Protein AF-A0A0R1R6Z7-F1 (afdb_monomer)

Solvent-accessible surface area (backbone atoms only — not comparable to full-atom values): 3560 Å² total; per-residue (Å²): 110,71,70,56,55,49,50,42,52,53,46,21,52,52,19,49,54,49,49,56,50,42,81,75,27,69,71,53,46,52,46,31,77,73,31,72,68,47,37,52,50,49,54,53,33,48,49,27,35,57,52,29,48,51,51,50,51,52,49,51,53,49,43,72,75,57,116

Foldseek 3Di:
DVVVLVVLVVLQVVLVVVVVCCVVDPVLVVCLVPDPVSVVVNVVSVCSNVVSVVVVVVVVVVVVVPD

Mean predicted aligned error: 3.31 Å

Structure (mmCIF, N/CA/C/O backbone):
data_AF-A0A0R1R6Z7-F1
#
_entry.id   AF-A0A0R1R6Z7-F1
#
loop_
_atom_site.group_PDB
_atom_site.id
_atom_site.type_symbol
_atom_site.label_atom_id
_atom_site.label_alt_id
_atom_site.label_comp_id
_atom_site.label_asym_id
_atom_site.label_entity_id
_atom_site.label_seq_id
_atom_site.pdbx_PDB_ins_code
_atom_site.Cartn_x
_atom_site.Cartn_y
_atom_site.Cartn_z
_atom_site.occupancy
_atom_site.B_iso_or_equiv
_atom_site.auth_seq_id
_atom_site.auth_comp_id
_atom_site.auth_asym_id
_atom_site.auth_atom_id
_atom_site.pdbx_PDB_model_num
ATOM 1 N N . MET A 1 1 ? -20.966 -1.777 9.889 1.00 65.25 1 MET A N 1
ATOM 2 C CA . MET A 1 1 ? -19.601 -1.242 9.659 1.00 65.25 1 MET A CA 1
ATOM 3 C C . MET A 1 1 ? -18.467 -2.272 9.750 1.00 65.25 1 MET A C 1
ATOM 5 O O . MET A 1 1 ? -17.477 -2.093 9.062 1.00 65.25 1 MET A O 1
ATOM 9 N N . ARG A 1 2 ? -18.543 -3.348 10.555 1.00 78.44 2 ARG A N 1
ATOM 10 C CA . ARG A 1 2 ? -17.401 -4.275 10.757 1.00 78.44 2 ARG A CA 1
ATOM 11 C C . ARG A 1 2 ? -16.816 -4.869 9.461 1.00 78.44 2 ARG A C 1
ATOM 13 O O . ARG A 1 2 ? -15.603 -4.939 9.328 1.00 78.44 2 ARG A O 1
ATOM 20 N N . LYS A 1 3 ? -17.669 -5.229 8.492 1.00 87.75 3 LYS A N 1
ATOM 21 C CA . LYS A 1 3 ? -17.246 -5.735 7.169 1.00 87.75 3 LYS A CA 1
ATOM 22 C C . LYS A 1 3 ? -16.493 -4.684 6.334 1.00 87.75 3 LYS A C 1
ATOM 24 O O . LYS A 1 3 ? -15.572 -5.042 5.617 1.00 87.75 3 LYS A O 1
ATOM 29 N N . PHE A 1 4 ? -16.854 -3.404 6.464 1.00 91.38 4 PHE A N 1
ATOM 30 C CA . PHE A 1 4 ? -16.189 -2.291 5.776 1.00 91.38 4 PHE A CA 1
ATOM 31 C C . PHE A 1 4 ? -14.770 -2.073 6.311 1.00 91.38 4 PHE A C 1
ATOM 33 O O . PHE A 1 4 ? -13.821 -2.047 5.538 1.00 91.38 4 PHE A O 1
ATOM 40 N N . TRP A 1 5 ? -14.609 -2.024 7.636 1.00 91.56 5 TRP A N 1
ATOM 41 C CA . TRP A 1 5 ? -13.284 -1.915 8.254 1.00 91.56 5 TRP A CA 1
ATOM 42 C C . TRP A 1 5 ? -12.401 -3.125 7.950 1.00 91.56 5 TRP A C 1
ATOM 44 O O . TRP A 1 5 ? -11.219 -2.952 7.684 1.00 91.56 5 TRP A O 1
ATOM 54 N N . LEU A 1 6 ? -12.981 -4.330 7.894 1.00 92.75 6 LEU A N 1
ATOM 55 C CA . LEU A 1 6 ? -12.264 -5.539 7.479 1.00 92.75 6 LEU A CA 1
ATOM 56 C C . LEU A 1 6 ? -11.771 -5.427 6.027 1.00 92.75 6 LEU A C 1
ATOM 58 O O . LEU A 1 6 ? -10.614 -5.733 5.761 1.00 92.75 6 LEU A O 1
ATOM 62 N N . ALA A 1 7 ? -12.603 -4.926 5.108 1.00 94.06 7 ALA A N 1
ATOM 63 C CA . ALA A 1 7 ? -12.192 -4.675 3.727 1.00 94.06 7 ALA A CA 1
ATOM 64 C C . ALA A 1 7 ? -11.053 -3.641 3.636 1.00 94.06 7 ALA A C 1
ATOM 66 O O . ALA A 1 7 ? -10.083 -3.884 2.923 1.00 94.06 7 ALA A O 1
ATOM 67 N N . ILE A 1 8 ? -11.119 -2.543 4.403 1.00 94.25 8 ILE A N 1
ATOM 68 C CA . ILE A 1 8 ? -10.030 -1.550 4.479 1.00 94.25 8 ILE A CA 1
ATOM 69 C C . ILE A 1 8 ? -8.74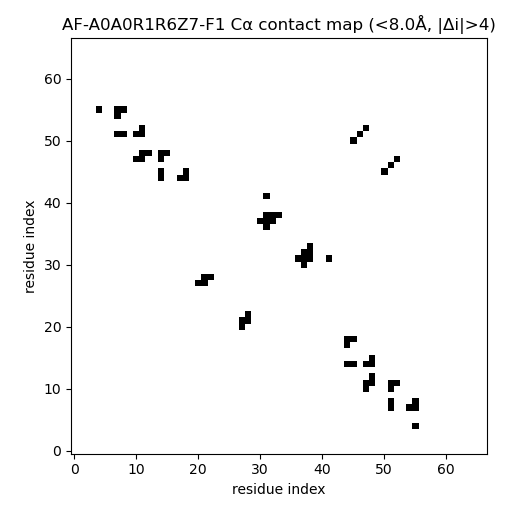5 -2.193 5.004 1.00 94.25 8 ILE A C 1
ATOM 71 O O . ILE A 1 8 ? -7.681 -1.973 4.435 1.00 94.25 8 ILE A O 1
ATOM 75 N N . THR A 1 9 ? -8.828 -3.003 6.063 1.00 94.44 9 THR A N 1
ATOM 76 C CA . THR A 1 9 ? -7.666 -3.710 6.612 1.00 94.44 9 THR A CA 1
ATOM 77 C C . THR A 1 9 ? -7.032 -4.636 5.580 1.00 94.44 9 THR A C 1
ATOM 79 O O . THR A 1 9 ? -5.817 -4.608 5.415 1.00 94.44 9 THR A O 1
ATOM 82 N N . VAL A 1 10 ? -7.833 -5.423 4.858 1.00 95.75 10 VAL A N 1
ATOM 83 C CA . VAL A 1 10 ? -7.325 -6.311 3.801 1.00 95.75 10 VAL A CA 1
ATOM 84 C C . VAL A 1 10 ? -6.666 -5.504 2.687 1.00 95.75 10 VAL A C 1
ATOM 86 O O . VAL A 1 10 ? -5.555 -5.831 2.280 1.00 95.75 10 VAL A O 1
ATOM 89 N N . PHE A 1 11 ? -7.311 -4.430 2.227 1.00 95.62 11 PHE A N 1
ATOM 90 C CA . PHE A 1 11 ? -6.764 -3.579 1.174 1.00 95.62 11 PHE A CA 1
ATOM 91 C C . PHE A 1 11 ? -5.438 -2.931 1.593 1.00 95.62 11 PHE A C 1
ATOM 93 O O . PHE A 1 11 ? -4.467 -2.988 0.847 1.00 95.62 11 PHE A O 1
ATOM 100 N N . PHE A 1 12 ? -5.358 -2.415 2.822 1.00 96.69 12 PHE A N 1
ATOM 101 C CA . PHE A 1 12 ? -4.127 -1.867 3.386 1.00 96.69 12 PHE A CA 1
ATOM 102 C C . PHE A 1 12 ? -3.003 -2.911 3.454 1.00 96.69 12 PHE A C 1
ATOM 104 O O . PHE A 1 12 ? -1.884 -2.632 3.034 1.00 96.69 12 PHE A O 1
ATOM 111 N N . ILE A 1 13 ? -3.290 -4.130 3.927 1.00 97.12 13 ILE A N 1
ATOM 112 C CA . ILE A 1 13 ? -2.293 -5.211 3.990 1.00 97.12 13 ILE A CA 1
ATOM 113 C C . ILE A 1 13 ? -1.778 -5.560 2.589 1.00 97.12 13 ILE A C 1
ATOM 115 O O . ILE A 1 13 ? -0.572 -5.710 2.404 1.00 97.12 13 ILE A O 1
ATOM 119 N N . LEU A 1 14 ? -2.666 -5.655 1.596 1.00 96.75 14 LEU A N 1
ATOM 120 C CA . LEU A 1 14 ? -2.269 -5.906 0.209 1.00 96.75 14 LEU A CA 1
ATOM 121 C C . LEU A 1 14 ? -1.383 -4.781 -0.340 1.00 96.75 14 LEU A C 1
ATOM 123 O O . LEU A 1 14 ? -0.369 -5.076 -0.970 1.00 96.75 14 LEU A O 1
ATOM 127 N N . SER A 1 15 ? -1.703 -3.518 -0.047 1.00 96.75 15 SER A N 1
ATOM 128 C CA . SER A 1 15 ? -0.854 -2.374 -0.395 1.00 96.75 15 SER A CA 1
ATOM 129 C C . SER A 1 15 ? 0.526 -2.442 0.263 1.00 96.75 15 SER A C 1
ATOM 131 O O . SER A 1 15 ? 1.525 -2.178 -0.401 1.00 96.75 15 SER A O 1
ATOM 133 N N . VAL A 1 16 ? 0.616 -2.843 1.538 1.00 97.56 16 VAL A N 1
ATOM 134 C CA . VAL A 1 16 ? 1.902 -3.025 2.238 1.00 97.56 16 VAL A CA 1
ATOM 135 C C . VAL A 1 16 ? 2.732 -4.127 1.581 1.00 97.56 16 VAL A C 1
ATOM 137 O O . VAL A 1 16 ? 3.915 -3.926 1.314 1.00 97.56 16 VAL A O 1
ATOM 140 N N . ILE A 1 17 ? 2.122 -5.279 1.287 1.00 97.81 17 ILE A N 1
ATOM 141 C CA . ILE A 1 17 ? 2.805 -6.391 0.611 1.00 97.81 17 ILE A CA 1
ATOM 142 C C . ILE A 1 17 ? 3.313 -5.934 -0.758 1.00 97.81 17 ILE A C 1
ATOM 144 O O . ILE A 1 17 ? 4.483 -6.142 -1.075 1.00 97.81 17 ILE A O 1
ATOM 148 N N . TYR A 1 18 ? 2.462 -5.272 -1.545 1.00 96.94 18 TYR A N 1
ATOM 149 C CA . TYR A 1 18 ? 2.842 -4.721 -2.841 1.00 96.94 18 TYR A CA 1
ATOM 150 C C . TYR A 1 18 ? 4.020 -3.747 -2.725 1.00 96.94 18 TYR A C 1
ATOM 152 O O . TYR A 1 18 ? 4.984 -3.883 -3.473 1.00 96.94 18 TYR A O 1
ATOM 160 N N . PHE A 1 19 ? 3.983 -2.817 -1.764 1.00 97.31 19 PHE A N 1
ATOM 161 C CA . PHE A 1 19 ? 5.062 -1.858 -1.531 1.00 97.31 19 PHE A CA 1
ATOM 162 C C . PHE A 1 19 ? 6.388 -2.563 -1.224 1.00 97.31 19 PHE A C 1
ATOM 164 O O . PHE A 1 19 ? 7.404 -2.257 -1.845 1.00 97.31 19 PHE A O 1
ATOM 171 N N . ILE A 1 20 ? 6.377 -3.558 -0.328 1.00 97.81 20 ILE A N 1
ATOM 172 C CA . ILE A 1 20 ? 7.574 -4.341 0.013 1.00 97.81 20 ILE A CA 1
ATOM 173 C C . ILE A 1 20 ? 8.125 -5.057 -1.226 1.00 97.81 20 ILE A C 1
ATOM 175 O O . ILE A 1 20 ? 9.333 -5.030 -1.460 1.00 97.81 20 ILE A O 1
ATOM 179 N N . VAL A 1 21 ? 7.269 -5.677 -2.041 1.00 97.81 21 VAL A N 1
ATOM 180 C CA . VAL A 1 21 ? 7.705 -6.344 -3.278 1.00 97.81 21 VAL A CA 1
ATOM 181 C C . VAL A 1 21 ? 8.276 -5.330 -4.271 1.00 97.81 21 VAL A C 1
ATOM 183 O O . VAL A 1 2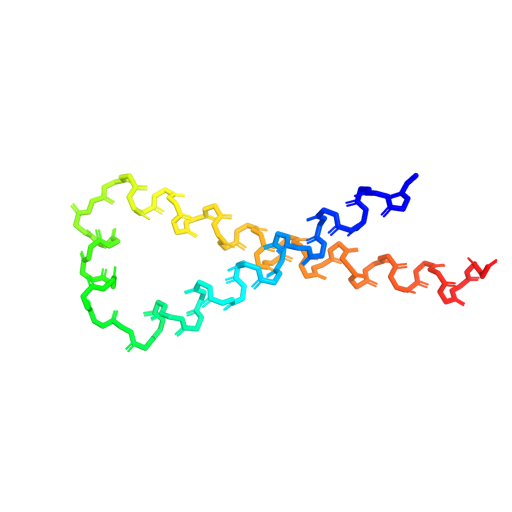1 ? 9.340 -5.567 -4.834 1.00 97.81 21 VAL A O 1
ATOM 186 N N . TYR A 1 22 ? 7.611 -4.188 -4.453 1.00 96.94 22 TYR A N 1
ATOM 187 C CA . TYR A 1 22 ? 8.037 -3.119 -5.353 1.00 96.94 22 TYR A CA 1
ATOM 188 C C . TYR A 1 22 ? 9.433 -2.595 -5.009 1.00 96.94 22 TYR A C 1
ATOM 190 O O . TYR A 1 22 ? 10.315 -2.590 -5.870 1.00 96.94 22 TYR A O 1
ATOM 198 N N . VAL A 1 23 ? 9.683 -2.231 -3.748 1.00 97.12 23 VAL A N 1
ATOM 199 C CA . VAL A 1 23 ? 10.989 -1.675 -3.349 1.00 97.12 23 VAL A CA 1
ATOM 200 C C . VAL A 1 23 ? 12.128 -2.698 -3.430 1.00 97.12 23 VAL A C 1
ATOM 202 O O . VAL A 1 23 ? 13.283 -2.303 -3.547 1.00 97.12 23 VAL A O 1
ATOM 205 N N . ASN A 1 24 ? 11.818 -4.000 -3.431 1.00 98.00 24 ASN A N 1
ATOM 206 C CA . ASN A 1 24 ? 12.807 -5.083 -3.501 1.00 98.00 24 ASN A CA 1
ATOM 207 C C . ASN A 1 24 ? 12.904 -5.765 -4.880 1.00 98.00 24 ASN A C 1
ATOM 209 O O . ASN A 1 24 ? 13.659 -6.724 -5.032 1.00 98.00 24 ASN A O 1
ATOM 213 N N . SER A 1 25 ? 12.160 -5.312 -5.893 1.00 97.12 25 SER A N 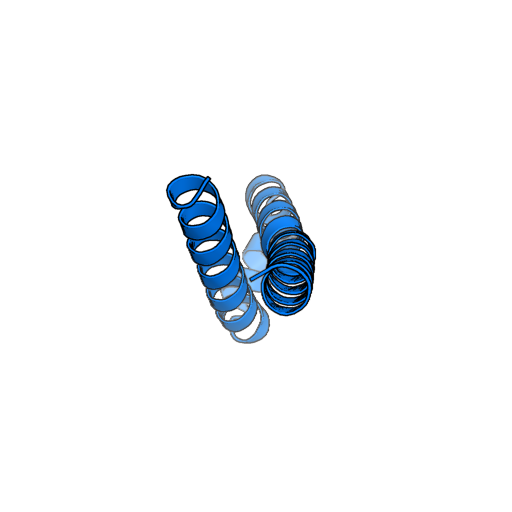1
ATOM 214 C CA . SER A 1 25 ? 12.126 -5.949 -7.214 1.00 97.12 25 SER A CA 1
ATOM 215 C C . SER A 1 25 ? 12.408 -4.951 -8.333 1.00 97.12 25 SER A C 1
ATOM 217 O O . SER A 1 25 ? 11.548 -4.154 -8.712 1.00 97.12 25 SER A O 1
ATOM 219 N N . LEU A 1 26 ? 13.606 -5.043 -8.921 1.00 97.38 26 LEU A N 1
ATOM 220 C CA . LEU A 1 26 ? 13.986 -4.206 -10.063 1.00 97.38 26 LEU A CA 1
ATOM 221 C C . LEU A 1 26 ? 13.064 -4.434 -11.269 1.00 97.38 26 LEU A C 1
ATOM 223 O O . LEU A 1 26 ? 12.672 -3.477 -11.926 1.00 97.38 26 LEU A O 1
ATOM 227 N N . SER A 1 27 ? 12.669 -5.683 -11.537 1.00 96.81 27 SER A N 1
ATOM 228 C CA . SER A 1 27 ? 11.776 -6.005 -12.655 1.00 96.81 27 SER A CA 1
ATOM 229 C C . SER A 1 27 ? 10.402 -5.356 -12.502 1.00 96.81 27 SER A C 1
ATOM 231 O O . SER A 1 27 ? 9.862 -4.837 -13.479 1.00 96.81 27 SER A O 1
ATOM 233 N N . LEU A 1 28 ? 9.852 -5.327 -11.284 1.00 96.62 28 LEU A N 1
ATOM 234 C CA . LEU A 1 28 ? 8.581 -4.662 -11.018 1.00 96.62 28 LEU A CA 1
ATOM 235 C C . LEU A 1 28 ? 8.706 -3.138 -11.144 1.00 96.62 28 LEU A C 1
ATOM 237 O O . LEU A 1 28 ? 7.831 -2.511 -11.736 1.00 96.62 28 LEU A O 1
ATOM 241 N N . GLN A 1 29 ? 9.803 -2.547 -10.667 1.00 97.62 29 GLN A N 1
ATOM 242 C CA . GLN A 1 29 ? 10.069 -1.116 -10.850 1.00 97.62 29 GLN A CA 1
ATOM 243 C C . GLN A 1 29 ? 10.179 -0.744 -12.331 1.00 97.62 29 GLN A C 1
ATOM 245 O O . GLN A 1 29 ? 9.552 0.213 -12.780 1.00 97.62 29 GLN A O 1
ATOM 250 N N . THR A 1 30 ? 10.915 -1.526 -13.125 1.00 97.44 30 THR A N 1
ATOM 251 C CA . THR A 1 30 ? 11.004 -1.318 -14.575 1.00 97.44 30 THR A CA 1
ATOM 252 C C . THR A 1 30 ? 9.633 -1.419 -15.236 1.00 97.44 30 THR A C 1
ATOM 254 O O . THR A 1 30 ? 9.296 -0.576 -16.065 1.00 97.44 30 THR A O 1
ATOM 257 N N . LEU A 1 31 ? 8.814 -2.400 -14.855 1.00 96.31 31 LEU A N 1
ATOM 258 C CA . LEU A 1 31 ? 7.468 -2.576 -15.399 1.00 96.31 31 LEU A CA 1
ATOM 259 C C . LEU A 1 31 ? 6.549 -1.386 -15.074 1.00 96.31 31 LEU A C 1
ATOM 261 O O . LEU A 1 31 ? 5.860 -0.883 -15.958 1.00 96.31 31 LEU A O 1
ATOM 265 N N . VAL A 1 32 ? 6.582 -0.897 -13.832 1.00 97.12 32 VAL A N 1
ATOM 266 C CA . VAL A 1 32 ? 5.834 0.295 -13.394 1.00 97.12 32 VAL A CA 1
ATOM 267 C C . VAL A 1 32 ? 6.271 1.539 -14.171 1.00 97.12 32 VAL A C 1
ATOM 269 O O . VAL A 1 32 ? 5.423 2.287 -14.649 1.00 97.12 32 VAL A O 1
ATOM 272 N N . ASN A 1 33 ? 7.578 1.726 -14.366 1.00 96.44 33 ASN A N 1
ATOM 273 C CA . ASN A 1 33 ? 8.126 2.898 -15.053 1.00 96.44 33 ASN A CA 1
ATOM 274 C C . ASN A 1 33 ? 7.893 2.891 -16.571 1.00 96.44 33 ASN A C 1
ATOM 276 O O . ASN A 1 33 ? 7.910 3.946 -17.200 1.00 96.44 33 ASN A O 1
ATOM 280 N N . THR A 1 34 ? 7.698 1.717 -17.174 1.00 97.12 34 THR A N 1
ATOM 281 C CA . THR A 1 34 ? 7.557 1.567 -18.634 1.00 97.12 34 THR A CA 1
ATOM 282 C C . THR A 1 34 ? 6.114 1.384 -19.096 1.00 97.12 34 THR A C 1
ATOM 284 O O . THR A 1 34 ? 5.823 1.601 -20.270 1.00 97.12 34 THR A O 1
ATOM 287 N N . SER A 1 35 ? 5.191 1.020 -18.200 1.00 96.88 35 SER A N 1
ATOM 288 C CA . SER A 1 35 ? 3.791 0.767 -18.537 1.00 96.88 35 SER A CA 1
ATOM 289 C C . SER A 1 35 ? 2.841 1.666 -17.750 1.00 96.88 35 SER 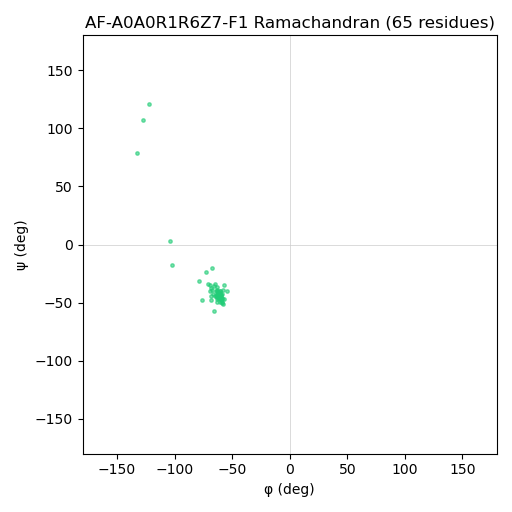A C 1
ATOM 291 O O . SER A 1 35 ? 2.705 1.531 -16.536 1.00 96.88 35 SER A O 1
ATOM 293 N N . SER A 1 36 ? 2.035 2.463 -18.457 1.00 94.31 36 SER A N 1
ATOM 294 C CA . SER A 1 36 ? 1.003 3.334 -17.866 1.00 94.31 36 SER A CA 1
ATOM 295 C C . SER A 1 36 ? -0.028 2.583 -17.011 1.00 94.31 36 SER A C 1
ATOM 297 O O . SER A 1 36 ? -0.461 3.092 -15.976 1.00 94.31 36 SER A O 1
ATOM 299 N N . ALA A 1 37 ? -0.390 1.354 -17.396 1.00 95.69 37 ALA A N 1
ATOM 300 C CA . ALA A 1 37 ? -1.292 0.504 -16.618 1.00 95.69 37 ALA A CA 1
ATOM 301 C C . ALA A 1 37 ? -0.702 0.129 -15.244 1.00 95.69 37 ALA A C 1
ATOM 303 O O . ALA A 1 37 ? -1.352 0.316 -14.217 1.00 95.69 37 ALA A O 1
ATOM 304 N N . TRP A 1 38 ? 0.549 -0.340 -15.212 1.00 95.62 38 TRP A N 1
ATOM 305 C CA . TRP A 1 38 ? 1.258 -0.680 -13.977 1.00 95.62 38 TRP A CA 1
ATOM 306 C C . TRP A 1 38 ? 1.598 0.553 -13.135 1.00 95.62 38 TRP A C 1
ATOM 308 O O . TRP A 1 38 ? 1.495 0.482 -11.914 1.00 95.62 38 TRP A O 1
ATOM 318 N N . GLY A 1 39 ? 1.901 1.692 -13.764 1.00 96.38 39 GLY A N 1
ATOM 319 C CA . GLY A 1 39 ? 2.005 2.989 -13.088 1.00 96.38 39 GLY A CA 1
ATOM 320 C C . GLY A 1 39 ? 0.704 3.402 -12.395 1.00 96.38 39 GLY A C 1
ATOM 321 O O . GLY A 1 39 ? 0.713 3.812 -11.239 1.00 96.38 39 GLY A O 1
ATOM 322 N N . SER A 1 40 ? -0.440 3.212 -13.056 1.00 96.88 40 SER A N 1
ATOM 323 C CA . SER A 1 40 ? -1.753 3.505 -12.462 1.00 96.88 40 SER A CA 1
ATOM 324 C C . SER A 1 40 ? -2.086 2.555 -11.307 1.00 96.88 40 SER A C 1
ATOM 326 O O . SER A 1 40 ? -2.612 2.986 -10.282 1.00 96.88 40 SER A O 1
ATOM 328 N N . LEU A 1 41 ? -1.740 1.270 -11.443 1.00 95.50 41 LEU A N 1
ATOM 329 C CA . LEU A 1 41 ? -1.868 0.288 -10.363 1.00 95.50 41 LEU A CA 1
ATOM 330 C C . LEU A 1 41 ? -0.988 0.661 -9.160 1.00 95.50 41 LEU A C 1
ATOM 332 O O . LEU A 1 41 ? -1.439 0.543 -8.024 1.00 95.50 41 LEU A O 1
ATOM 336 N N . HIS A 1 42 ? 0.233 1.141 -9.405 1.00 97.00 42 HIS A N 1
ATOM 337 C CA . HIS A 1 42 ? 1.143 1.606 -8.360 1.00 97.00 42 HIS A CA 1
ATOM 338 C C . HIS A 1 42 ? 0.534 2.769 -7.570 1.00 97.00 42 HIS A C 1
ATOM 340 O O . HIS A 1 42 ? 0.420 2.691 -6.351 1.00 97.00 42 HIS A O 1
ATOM 346 N N . ILE A 1 43 ? 0.018 3.786 -8.268 1.00 96.56 43 ILE A N 1
ATOM 347 C CA . ILE A 1 43 ? -0.672 4.923 -7.639 1.00 96.56 43 ILE A CA 1
ATOM 348 C C . ILE A 1 43 ? -1.878 4.449 -6.811 1.00 96.56 43 ILE A C 1
ATOM 350 O O . ILE A 1 43 ? -2.084 4.904 -5.687 1.00 96.56 43 ILE A O 1
ATOM 354 N N . ALA A 1 44 ? -2.671 3.507 -7.330 1.00 95.75 44 ALA A N 1
ATOM 355 C CA . ALA A 1 44 ? -3.801 2.948 -6.590 1.00 95.75 44 ALA A CA 1
ATOM 356 C C . ALA A 1 44 ? -3.354 2.197 -5.322 1.00 95.75 44 ALA A C 1
ATOM 358 O O . ALA A 1 44 ? -3.997 2.310 -4.273 1.00 95.75 44 ALA A O 1
ATOM 359 N N . ALA A 1 45 ? -2.245 1.457 -5.398 1.00 96.25 45 ALA A N 1
ATOM 360 C CA . ALA A 1 45 ? -1.662 0.778 -4.250 1.00 96.25 45 ALA A CA 1
ATOM 361 C C . ALA A 1 45 ? -1.172 1.779 -3.192 1.00 96.25 45 ALA A C 1
ATOM 363 O O . ALA A 1 45 ? -1.442 1.561 -2.008 1.00 96.25 45 ALA A O 1
ATOM 364 N N . ASP A 1 46 ? -0.565 2.896 -3.603 1.00 96.38 46 ASP A N 1
ATOM 365 C CA . ASP A 1 46 ? -0.146 3.987 -2.714 1.00 96.38 46 ASP A CA 1
ATOM 366 C C . ASP A 1 46 ? -1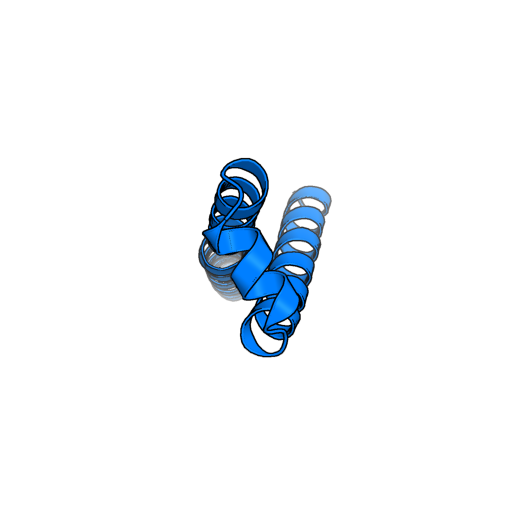.341 4.650 -2.021 1.00 96.38 46 ASP A C 1
ATOM 368 O O . ASP A 1 46 ? -1.313 4.876 -0.808 1.00 96.38 46 ASP A 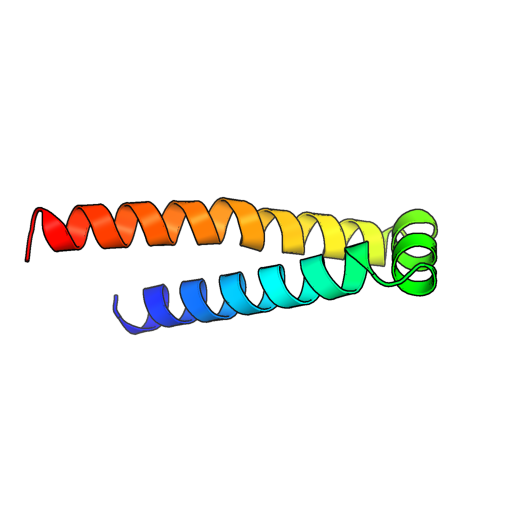O 1
ATOM 372 N N . CYS A 1 47 ? -2.439 4.895 -2.744 1.00 96.19 47 CYS A N 1
ATOM 373 C CA . CYS A 1 47 ? -3.681 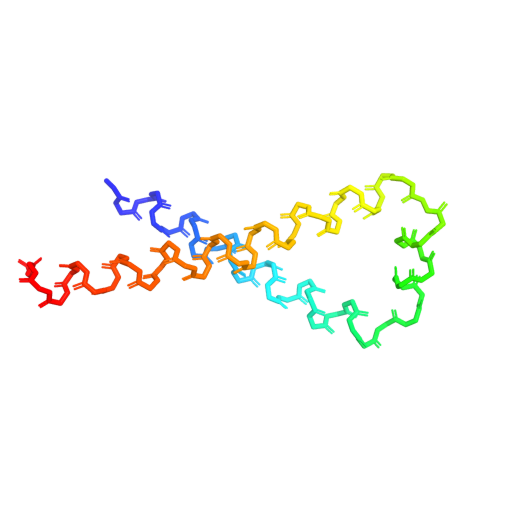5.373 -2.134 1.00 96.19 47 CYS A CA 1
ATOM 374 C C . CYS A 1 47 ? -4.187 4.406 -1.053 1.00 96.19 47 CYS A C 1
ATOM 376 O O . CYS A 1 47 ? -4.655 4.846 -0.002 1.00 96.19 47 CYS A O 1
ATOM 378 N N . GLY A 1 48 ? -4.073 3.095 -1.278 1.00 94.25 48 GLY A N 1
ATOM 379 C CA . GLY A 1 48 ? -4.399 2.083 -0.273 1.00 94.25 48 GLY A CA 1
ATOM 380 C C . GLY A 1 48 ? -3.437 2.064 0.912 1.00 94.25 48 GLY A C 1
ATOM 381 O O . GLY A 1 48 ? -3.881 1.918 2.050 1.00 94.25 48 GLY A O 1
ATOM 382 N N . LEU A 1 49 ? -2.145 2.281 0.672 1.00 95.88 49 LEU A N 1
ATOM 383 C CA . LEU A 1 49 ? -1.116 2.315 1.707 1.00 95.88 49 LEU A CA 1
ATOM 384 C C . LEU A 1 49 ? -1.334 3.509 2.645 1.00 95.88 49 LEU A C 1
ATOM 386 O O . LEU A 1 49 ? -1.540 3.340 3.846 1.00 95.88 49 LEU A O 1
ATOM 390 N N . PHE A 1 50 ? -1.358 4.722 2.094 1.00 94.56 50 PHE A N 1
ATOM 391 C CA . PHE A 1 50 ? -1.498 5.940 2.887 1.00 94.56 50 PHE A CA 1
ATOM 392 C C . PHE A 1 50 ? -2.934 6.146 3.368 1.00 94.56 50 PHE A C 1
ATOM 394 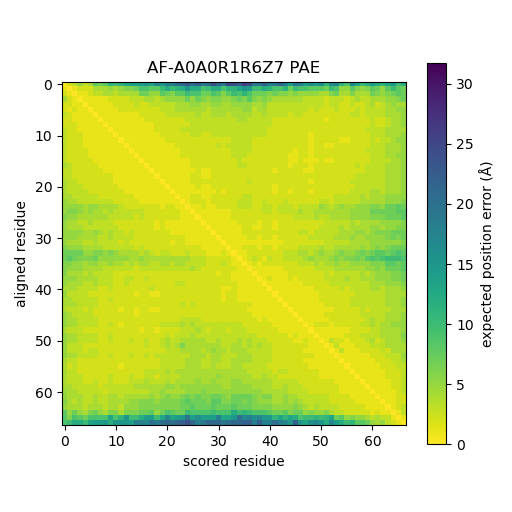O O . PHE A 1 50 ? -3.165 6.379 4.555 1.00 94.56 50 PHE A O 1
ATOM 401 N N . GLY A 1 51 ? -3.913 6.015 2.472 1.00 93.88 51 GLY A N 1
ATOM 402 C CA . GLY A 1 51 ? -5.325 6.211 2.792 1.00 93.88 51 GLY A CA 1
ATOM 403 C C . GLY A 1 51 ? -5.871 5.125 3.715 1.00 93.88 51 GLY A C 1
ATOM 404 O O . GLY A 1 51 ? -6.538 5.436 4.702 1.00 93.88 51 GLY A O 1
ATOM 405 N N . GLY A 1 52 ? -5.546 3.855 3.450 1.00 92.69 52 GLY A N 1
ATOM 406 C CA . GLY A 1 52 ? -5.928 2.737 4.314 1.00 92.69 52 GLY A CA 1
ATOM 407 C C . GLY A 1 52 ? -5.261 2.818 5.685 1.00 92.69 52 GLY A C 1
ATOM 408 O O . GLY A 1 52 ? -5.946 2.686 6.699 1.00 92.69 52 GLY A O 1
ATOM 409 N N . GLY A 1 53 ? -3.961 3.125 5.735 1.00 94.31 53 GLY A N 1
ATOM 410 C CA . GLY A 1 53 ? -3.237 3.318 6.992 1.00 94.31 53 GLY A CA 1
ATOM 411 C C . GLY A 1 53 ? -3.846 4.437 7.838 1.00 94.31 53 GLY A C 1
ATOM 412 O O . GLY A 1 53 ? -4.172 4.227 9.007 1.00 94.31 53 GLY A O 1
ATOM 413 N N . PHE A 1 54 ? -4.094 5.601 7.233 1.00 96.00 54 PHE A N 1
ATOM 414 C CA . PHE A 1 54 ? -4.715 6.738 7.913 1.00 96.00 54 PHE A CA 1
ATOM 415 C C . PHE A 1 54 ? -6.130 6.419 8.417 1.00 96.00 54 PHE A C 1
ATOM 417 O O . PHE A 1 54 ? -6.455 6.686 9.576 1.00 96.00 54 PHE A O 1
ATOM 424 N N . ALA A 1 55 ? -6.961 5.786 7.583 1.00 95.00 55 ALA A N 1
ATOM 425 C CA . ALA A 1 55 ? -8.318 5.399 7.956 1.00 95.00 55 ALA A CA 1
ATOM 426 C C . ALA A 1 55 ? -8.337 4.413 9.135 1.00 95.00 55 ALA A C 1
ATOM 428 O O . ALA A 1 55 ? -9.151 4.563 10.048 1.00 95.00 55 ALA A O 1
ATOM 429 N N . LEU A 1 56 ? -7.431 3.429 9.151 1.00 95.50 56 LEU A N 1
ATOM 430 C CA . LEU A 1 56 ? -7.315 2.473 10.253 1.00 95.50 56 LEU A CA 1
ATOM 431 C C . LEU A 1 56 ? -6.854 3.151 11.544 1.00 95.50 56 LEU A C 1
ATOM 433 O O . LEU A 1 56 ? -7.429 2.879 12.597 1.00 95.50 56 LEU A O 1
ATOM 437 N N . ILE A 1 57 ? -5.881 4.064 11.478 1.00 95.44 57 ILE A N 1
ATOM 438 C CA . ILE A 1 57 ? -5.426 4.829 12.649 1.00 95.44 57 ILE A CA 1
ATOM 439 C C . ILE A 1 57 ? -6.590 5.623 13.250 1.00 95.44 57 ILE A C 1
ATOM 441 O O . ILE A 1 57 ? -6.861 5.504 14.446 1.00 95.44 57 ILE A O 1
ATOM 445 N N . LEU A 1 58 ? -7.327 6.378 12.428 1.00 94.88 58 LEU A N 1
ATOM 446 C CA . LEU A 1 58 ? -8.494 7.130 12.892 1.00 94.88 58 LEU A CA 1
ATOM 447 C C . LEU A 1 58 ? -9.572 6.216 13.482 1.00 94.88 58 LEU A C 1
ATOM 449 O O . LEU A 1 58 ? -10.156 6.541 14.516 1.00 94.88 58 LEU A O 1
ATOM 453 N N . HIS A 1 59 ? -9.815 5.057 12.865 1.00 92.69 59 HIS A N 1
ATOM 454 C CA . HIS A 1 59 ? -10.752 4.069 13.389 1.00 92.69 59 HIS A CA 1
ATOM 455 C C . HIS A 1 59 ? -10.354 3.570 14.778 1.00 92.69 59 HIS A C 1
ATOM 457 O O . HIS A 1 59 ? -11.195 3.526 15.677 1.00 92.69 59 HIS A O 1
ATOM 463 N N . PHE A 1 60 ? -9.077 3.226 14.964 1.00 92.19 60 PHE A N 1
ATOM 464 C CA . PHE A 1 60 ? -8.550 2.788 16.252 1.00 92.19 60 PHE A CA 1
ATOM 465 C C . PHE A 1 60 ? -8.652 3.890 17.308 1.00 92.19 60 PHE A C 1
ATOM 467 O O . PHE A 1 60 ? -9.145 3.621 18.401 1.00 92.19 60 PHE A O 1
ATOM 474 N N . ILE A 1 61 ? -8.277 5.132 16.984 1.00 94.75 61 ILE A N 1
ATOM 475 C CA . ILE A 1 61 ? -8.409 6.276 17.903 1.00 94.75 61 ILE A CA 1
ATOM 476 C C . ILE A 1 61 ? -9.873 6.479 18.308 1.00 94.75 61 ILE A C 1
ATOM 478 O O . ILE A 1 61 ? -10.167 6.634 19.492 1.00 94.75 61 ILE A O 1
ATOM 482 N N . ASN A 1 62 ? -10.798 6.448 17.345 1.00 92.38 62 ASN A N 1
ATOM 483 C CA . ASN A 1 62 ? -12.223 6.606 17.619 1.00 92.38 62 ASN A CA 1
ATOM 484 C C . ASN A 1 62 ? -12.751 5.492 18.531 1.00 92.38 62 ASN A C 1
ATOM 486 O O . ASN A 1 62 ? -13.477 5.772 19.477 1.00 92.38 62 ASN A O 1
ATOM 490 N N . LYS A 1 63 ? -12.340 4.243 18.289 1.00 89.88 63 LYS A N 1
ATOM 491 C CA . LYS A 1 63 ? -12.726 3.094 19.115 1.00 89.88 63 LYS A CA 1
ATOM 492 C C . LYS A 1 63 ? -12.165 3.174 20.539 1.00 89.88 63 LYS A C 1
ATOM 494 O O . LYS A 1 63 ? -12.830 2.756 21.474 1.00 89.88 63 LYS A O 1
ATOM 499 N N . LEU A 1 64 ? -10.956 3.708 20.718 1.00 92.88 64 LEU A N 1
ATOM 500 C CA . LEU A 1 64 ? -10.375 3.913 22.050 1.00 92.88 64 LEU A CA 1
ATOM 501 C C . 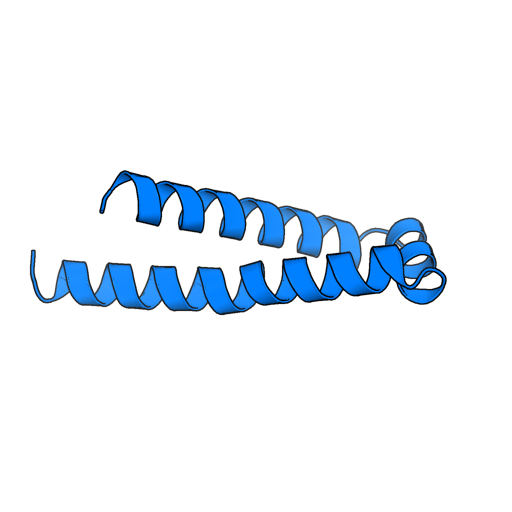LEU A 1 64 ? -11.073 5.042 22.821 1.00 92.88 64 LEU A C 1
ATOM 503 O O . LEU A 1 64 ? -11.190 4.967 24.039 1.00 92.88 64 LEU A O 1
ATOM 507 N N . ARG A 1 65 ? -11.529 6.089 22.122 1.00 92.75 65 ARG A N 1
ATOM 508 C CA . ARG A 1 65 ? -12.256 7.220 22.723 1.00 92.75 65 ARG A CA 1
ATOM 509 C C . ARG A 1 65 ? -13.728 6.916 23.004 1.00 92.75 65 ARG A C 1
ATOM 511 O O . ARG A 1 65 ? -14.286 7.468 23.948 1.00 92.75 65 ARG A O 1
ATOM 518 N N . HIS A 1 66 ? -14.342 6.063 22.192 1.00 88.25 66 HIS A N 1
ATOM 519 C CA . HIS A 1 66 ? -15.750 5.685 22.268 1.00 88.25 66 HIS A CA 1
ATOM 520 C C . HIS A 1 66 ? -15.869 4.152 22.175 1.00 88.25 66 HIS A C 1
ATOM 522 O O . HIS A 1 66 ? -16.112 3.639 21.077 1.00 88.25 66 HIS A O 1
ATOM 528 N N . PRO A 1 67 ? -15.606 3.431 23.284 1.00 69.94 67 PRO A N 1
ATOM 529 C CA . PRO A 1 67 ? -15.594 1.968 23.308 1.00 69.94 67 PRO A CA 1
ATOM 530 C C . PRO A 1 67 ? -16.961 1.333 23.030 1.00 69.94 67 PRO A C 1
ATOM 532 O O . PRO A 1 67 ? -17.990 1.903 23.459 1.00 69.94 67 PRO A O 1
#

Secondary structure (DSSP, 8-state):
-HHHHHHHHHHHHHHHHHHHHHHH-HHHHHHHHH-HHHHHHHHHHHHHHHHHHHHHHHHHHHHHH--

Sequence (67 aa):
MRKFWLAITVFFILSVIYFIVYVNSLSLQTLVNTSSAWGSLHIAADCGLFGGGFALILHFINKLRHP

Organism: NCBI:txid1423769

pLDDT: mean 94.23, std 5.57, range [65.25, 98.0]

Radius of gyration: 14.58 Å; Cα contacts (8 Å, |Δi|>4): 36; chains: 1; bounding box: 34×14×42 Å